Protein AF-A0A136KQ39-F1 (afdb_monomer)

Radius of gyration: 20.18 Å; Cα contacts (8 Å, |Δi|>4): 54; chains: 1; bounding box: 62×28×58 Å

Sequence (128 aa):
MGFCAGHYRSSLCVAWHYAAKIHIFYAAFLSAYAFFLFATKMHERYTLLILPFLLLASIQQRVLTKWYIVISVLSFINLYFSWPVPKVQAVDTVLHMPVTLIMFSYINIYLFFTCSKEAHDILLQFKN

Solvent-accessible surface area (backbone atoms only — not comparable to full-atom values): 7382 Å² total; per-residue (Å²): 141,79,89,87,82,85,76,64,70,62,58,55,52,51,50,50,55,50,55,54,52,54,53,50,37,43,50,50,21,53,52,48,46,50,47,62,74,68,43,92,82,66,60,60,71,59,48,65,68,32,50,59,31,38,48,61,37,18,77,77,34,73,74,45,42,58,54,42,54,55,51,51,52,52,39,49,53,40,41,57,73,71,46,92,60,94,67,61,63,75,58,51,60,54,57,70,34,71,67,48,50,52,51,51,50,51,51,52,54,51,50,50,54,54,52,52,50,51,53,52,57,55,55,52,67,75,74,109

pLDDT: mean 76.71, std 13.79, range [39.75, 92.12]

Structure (mmCIF, N/CA/C/O backbone):
data_AF-A0A136KQ39-F1
#
_entry.id   AF-A0A136KQ39-F1
#
loop_
_atom_site.group_PDB
_atom_site.id
_atom_site.type_symbol
_atom_site.label_atom_id
_atom_site.label_alt_id
_atom_site.label_comp_id
_atom_site.label_asym_id
_atom_site.label_entity_id
_atom_site.label_seq_id
_atom_site.pdbx_PDB_ins_code
_atom_site.Cartn_x
_atom_site.Cartn_y
_atom_site.Cartn_z
_atom_site.occupancy
_atom_site.B_iso_or_equiv
_atom_site.auth_seq_id
_atom_site.auth_comp_id
_atom_site.auth_asym_id
_atom_site.auth_atom_id
_atom_site.pdbx_PDB_model_num
ATOM 1 N N . MET A 1 1 ? -44.304 11.413 38.252 1.00 40.56 1 MET A N 1
ATOM 2 C CA . MET A 1 1 ? -43.539 11.731 37.025 1.00 40.56 1 MET A CA 1
ATOM 3 C C . MET A 1 1 ? -42.081 11.448 37.358 1.00 40.56 1 MET A C 1
ATOM 5 O O . MET A 1 1 ? -41.489 12.215 38.088 1.00 40.56 1 MET A O 1
ATOM 9 N N . GLY A 1 2 ? -41.505 10.277 37.125 1.00 39.75 2 GLY A N 1
ATOM 10 C CA . GLY A 1 2 ? -41.492 9.472 35.909 1.00 39.75 2 GLY A CA 1
ATOM 11 C C . GLY A 1 2 ? -40.014 9.177 35.636 1.00 39.75 2 GLY A C 1
ATOM 12 O O . GLY A 1 2 ? -39.400 9.823 34.798 1.00 39.75 2 GLY A O 1
ATOM 13 N N . PHE A 1 3 ? -39.429 8.297 36.456 1.00 39.75 3 PHE A N 1
ATOM 14 C CA . PHE A 1 3 ? -38.043 7.830 36.367 1.00 39.75 3 PHE A CA 1
ATOM 15 C C . PHE A 1 3 ? -37.842 7.071 35.041 1.00 39.75 3 PHE A C 1
ATOM 17 O O . PHE A 1 3 ? -38.221 5.910 34.930 1.00 39.75 3 PHE A O 1
ATOM 24 N N . CYS A 1 4 ? -37.225 7.707 34.044 1.00 42.78 4 CYS A N 1
ATOM 25 C CA . CYS A 1 4 ? -36.692 7.041 32.848 1.00 42.78 4 CYS A CA 1
ATOM 26 C C . CYS A 1 4 ? -35.176 6.846 33.003 1.00 42.78 4 CYS A C 1
ATOM 28 O O . CYS A 1 4 ? -34.378 7.464 32.307 1.00 42.78 4 CYS A O 1
ATOM 30 N N . ALA A 1 5 ? -34.766 5.999 33.946 1.00 49.31 5 ALA A N 1
ATOM 31 C CA . ALA A 1 5 ? -33.364 5.653 34.188 1.00 49.31 5 ALA A CA 1
ATOM 32 C C . ALA A 1 5 ? -33.209 4.125 34.161 1.00 49.31 5 ALA A C 1
ATOM 34 O O . ALA A 1 5 ? -33.116 3.488 35.203 1.00 49.31 5 ALA A O 1
ATOM 35 N N . GLY A 1 6 ? -33.254 3.517 32.969 1.00 45.62 6 GLY A N 1
ATOM 36 C CA . GLY A 1 6 ? -33.222 2.049 32.865 1.00 45.62 6 GLY A CA 1
ATOM 37 C C . GLY A 1 6 ? -32.615 1.431 31.604 1.00 45.62 6 GLY A C 1
ATOM 38 O O . GLY A 1 6 ? -32.227 0.272 31.656 1.00 45.62 6 GLY A O 1
ATOM 39 N N . HIS A 1 7 ? -32.461 2.158 30.490 1.00 46.94 7 HIS A N 1
ATOM 40 C CA . HIS A 1 7 ? -32.179 1.513 29.191 1.00 46.94 7 HIS A CA 1
ATOM 41 C C . HIS A 1 7 ? -30.905 1.959 28.447 1.00 46.94 7 HIS A C 1
ATOM 43 O O . HIS A 1 7 ? -30.658 1.485 27.345 1.00 46.94 7 HIS A O 1
ATOM 49 N N . TYR A 1 8 ? -30.054 2.812 29.030 1.00 48.00 8 TYR A N 1
ATOM 50 C CA . TYR A 1 8 ? -28.850 3.326 28.344 1.00 48.00 8 TYR A CA 1
ATOM 51 C C . TYR A 1 8 ? -27.557 2.530 28.596 1.00 48.00 8 TYR A C 1
ATOM 53 O O . TYR A 1 8 ? -26.570 2.707 27.881 1.00 48.00 8 TYR A O 1
ATOM 61 N N . ARG A 1 9 ? -27.540 1.625 29.586 1.00 47.00 9 ARG A N 1
ATOM 62 C CA . ARG A 1 9 ? -26.331 0.855 29.938 1.00 47.00 9 ARG A CA 1
ATOM 63 C C . ARG A 1 9 ? -25.950 -0.200 28.893 1.00 47.00 9 ARG A C 1
ATOM 65 O O . ARG A 1 9 ? -24.766 -0.497 28.760 1.00 47.00 9 ARG A O 1
ATOM 72 N N . SER A 1 10 ? -26.908 -0.738 28.133 1.00 53.69 10 SER A N 1
ATOM 73 C CA . SER A 1 10 ? -26.605 -1.718 27.080 1.00 53.69 10 SER A CA 1
ATOM 74 C C . SER A 1 10 ? -25.987 -1.059 25.846 1.00 53.69 10 SER A C 1
ATOM 76 O O . SER A 1 10 ? -24.993 -1.560 25.327 1.00 53.69 10 SER A O 1
ATOM 78 N N . SER A 1 11 ? -26.493 0.103 25.427 1.00 52.91 11 SER A N 1
ATOM 79 C CA . SER A 1 11 ? -26.006 0.813 24.237 1.00 52.91 11 SER A CA 1
ATOM 80 C C . SER A 1 11 ? -24.571 1.315 24.392 1.00 52.91 11 SER A C 1
ATOM 82 O O . SER A 1 11 ? -23.781 1.199 23.460 1.00 52.91 11 SER A O 1
ATOM 84 N N . LEU A 1 12 ? -24.200 1.804 25.581 1.00 54.38 12 LEU A N 1
ATOM 85 C CA . LEU A 1 12 ? -22.824 2.217 25.883 1.00 54.38 12 LEU A CA 1
ATOM 86 C C . LEU A 1 12 ? -21.846 1.035 25.892 1.00 54.38 12 LEU A C 1
ATOM 88 O O . LEU A 1 12 ? -20.741 1.162 25.377 1.00 54.38 12 LEU A O 1
ATOM 92 N N . CYS A 1 13 ? -22.258 -0.125 26.415 1.00 54.97 13 CYS A N 1
ATOM 93 C CA . CYS A 1 13 ? -21.423 -1.328 26.434 1.00 54.97 13 CYS A CA 1
ATOM 94 C C . CYS A 1 13 ? -21.208 -1.890 25.017 1.00 54.97 13 CYS A C 1
ATOM 96 O O . CYS A 1 13 ? -20.093 -2.263 24.654 1.00 54.97 13 CYS A O 1
ATOM 98 N N . VAL A 1 14 ? -22.254 -1.875 24.181 1.00 58.28 14 VAL A N 1
ATOM 99 C CA . VAL A 1 14 ? -22.170 -2.272 22.766 1.00 58.28 14 VAL A CA 1
ATOM 100 C C . VAL A 1 14 ? -21.317 -1.288 21.964 1.00 58.28 14 VAL A C 1
ATOM 102 O O . VAL A 1 14 ? -20.481 -1.728 21.177 1.00 58.28 14 VAL A O 1
ATOM 105 N N . ALA A 1 15 ? -21.461 0.021 22.190 1.00 55.84 15 ALA A N 1
ATOM 106 C CA . ALA A 1 15 ? -20.629 1.041 21.552 1.00 55.84 15 ALA A CA 1
ATOM 107 C C . ALA A 1 15 ? -19.146 0.890 21.931 1.00 55.84 15 ALA A C 1
ATOM 109 O O . ALA A 1 15 ? -18.285 0.954 21.056 1.00 55.84 15 ALA A O 1
ATOM 110 N N . TRP A 1 16 ? -18.847 0.590 23.200 1.00 50.81 16 TRP A N 1
ATOM 111 C CA . TRP A 1 16 ? -17.487 0.283 23.659 1.00 50.81 16 TRP A CA 1
ATOM 112 C C . TRP A 1 16 ? -16.912 -0.966 22.986 1.00 50.81 16 TRP A C 1
ATOM 114 O O . TRP A 1 16 ? -15.768 -0.966 22.532 1.00 50.81 16 TRP A O 1
ATOM 124 N N . HIS A 1 17 ? -17.718 -2.022 22.864 1.00 54.72 17 HIS A N 1
ATOM 125 C CA . HIS A 1 17 ? -17.311 -3.250 22.182 1.00 54.72 17 HIS A CA 1
ATOM 126 C C . HIS A 1 17 ? -17.077 -3.032 20.678 1.00 54.72 17 HIS A C 1
ATOM 128 O O . HIS A 1 17 ? -16.184 -3.648 20.094 1.00 54.72 17 HIS A O 1
ATOM 134 N N . TYR A 1 18 ? -17.853 -2.147 20.047 1.00 54.78 18 TYR A N 1
ATOM 135 C CA . TYR A 1 18 ? -17.673 -1.765 18.646 1.00 54.78 18 TYR A CA 1
ATOM 136 C C . TYR A 1 18 ? -16.423 -0.904 18.435 1.00 54.78 18 TYR A C 1
ATOM 138 O O . TYR A 1 18 ? -15.646 -1.201 17.528 1.00 54.78 18 TYR A O 1
ATOM 146 N N . ALA A 1 19 ? -16.181 0.091 19.294 1.00 56.91 19 ALA A N 1
ATOM 147 C CA . ALA A 1 19 ? -14.973 0.917 19.256 1.00 56.91 19 ALA A CA 1
ATOM 148 C C . ALA A 1 19 ? -13.707 0.060 19.423 1.00 56.91 19 ALA A C 1
ATOM 150 O O . ALA A 1 19 ? -12.802 0.118 18.592 1.00 56.91 19 ALA A O 1
ATOM 151 N N . ALA A 1 20 ? -13.685 -0.837 20.414 1.00 60.28 20 ALA A N 1
ATOM 152 C CA . ALA A 1 20 ? -12.560 -1.745 20.642 1.00 60.28 20 ALA A CA 1
ATOM 153 C C . ALA A 1 20 ? -12.246 -2.633 19.420 1.00 60.28 20 ALA A C 1
ATOM 155 O O . ALA A 1 20 ? -11.079 -2.827 19.085 1.00 60.28 20 ALA A O 1
ATOM 156 N N . LYS A 1 21 ? -13.267 -3.134 18.709 1.00 60.50 21 LYS A N 1
ATOM 157 C CA . LYS A 1 21 ? -13.076 -3.972 17.510 1.00 60.50 21 LYS A CA 1
ATOM 158 C C . LYS A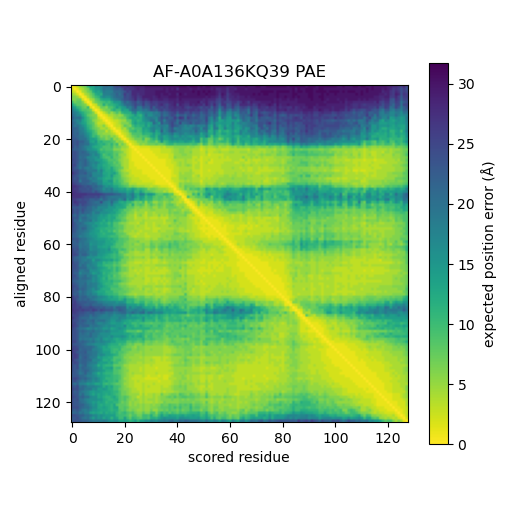 1 21 ? -12.455 -3.219 16.333 1.00 60.50 21 LYS A C 1
ATOM 160 O O . LYS A 1 21 ? -11.637 -3.797 15.623 1.00 60.50 21 LYS A O 1
ATOM 165 N N . ILE A 1 22 ? -12.808 -1.948 16.142 1.00 62.78 22 ILE A N 1
ATOM 166 C CA . ILE A 1 22 ? -12.249 -1.089 15.081 1.00 62.78 22 ILE A CA 1
ATOM 167 C C . ILE A 1 22 ? -10.732 -0.932 15.272 1.00 62.78 22 ILE A C 1
ATOM 169 O O . ILE A 1 22 ? -9.954 -1.073 14.326 1.00 62.78 22 ILE A O 1
ATOM 173 N N . HIS A 1 23 ? -10.294 -0.730 16.517 1.00 72.25 23 HIS A N 1
ATOM 174 C CA . HIS A 1 23 ? -8.878 -0.561 16.843 1.00 72.25 23 HIS A CA 1
ATOM 175 C C . HIS A 1 23 ? -8.048 -1.829 16.626 1.00 72.25 23 HIS A C 1
ATOM 177 O O . HIS A 1 23 ? -6.873 -1.726 16.281 1.00 72.25 23 HIS A O 1
ATOM 183 N N . ILE A 1 24 ? -8.643 -3.017 16.772 1.00 79.88 24 ILE A N 1
ATOM 184 C CA . ILE A 1 24 ? -7.928 -4.287 16.583 1.00 79.88 24 ILE A CA 1
ATOM 185 C C . ILE A 1 24 ? -7.519 -4.472 15.120 1.00 79.88 24 ILE A C 1
ATOM 187 O O . ILE A 1 24 ? -6.367 -4.809 14.860 1.00 79.88 24 ILE A O 1
ATOM 191 N N . PHE A 1 25 ? -8.414 -4.218 14.158 1.00 81.94 25 PHE A N 1
ATOM 192 C CA . PHE A 1 25 ? -8.073 -4.350 12.733 1.00 81.94 25 PHE A CA 1
ATOM 193 C C . PHE A 1 25 ? -7.005 -3.347 12.312 1.00 81.94 25 PHE A C 1
ATOM 195 O O . PHE A 1 25 ? -6.095 -3.683 11.557 1.00 81.94 25 PHE A O 1
ATOM 202 N N . TYR A 1 26 ? -7.082 -2.136 12.855 1.00 79.75 26 TYR A N 1
ATOM 203 C CA . TYR A 1 26 ? -6.094 -1.106 12.591 1.00 79.75 26 TYR A CA 1
ATOM 204 C C . TYR A 1 26 ? -4.722 -1.439 13.196 1.00 79.75 26 TYR A C 1
ATOM 206 O O . TYR A 1 26 ? -3.696 -1.320 12.529 1.00 79.75 26 TYR A O 1
ATOM 214 N N . ALA A 1 27 ? -4.689 -1.917 14.442 1.00 82.81 27 ALA A N 1
ATOM 215 C CA . ALA A 1 27 ? -3.462 -2.370 15.092 1.00 82.81 27 ALA A CA 1
ATOM 216 C C . ALA A 1 27 ? -2.861 -3.600 14.386 1.00 82.81 27 ALA A C 1
ATOM 218 O O . ALA A 1 27 ? -1.642 -3.695 14.231 1.00 82.81 27 ALA A O 1
ATOM 219 N N . ALA A 1 28 ? -3.705 -4.517 13.902 1.00 85.38 28 ALA A N 1
ATOM 220 C CA . ALA A 1 28 ? -3.284 -5.658 13.093 1.00 85.38 28 ALA A CA 1
ATOM 221 C C . ALA A 1 28 ? -2.668 -5.202 11.761 1.00 85.38 28 ALA A C 1
ATOM 223 O O . ALA A 1 28 ? -1.611 -5.693 11.375 1.00 85.38 28 ALA A O 1
ATOM 224 N N . PHE A 1 29 ? -3.267 -4.208 11.100 1.00 88.25 29 PHE A N 1
ATOM 225 C CA . PHE A 1 29 ? -2.682 -3.584 9.914 1.00 88.25 29 PHE A CA 1
ATOM 226 C C . PHE A 1 29 ? -1.315 -2.957 10.223 1.00 88.25 29 PHE A C 1
ATOM 228 O O . PHE A 1 29 ? -0.344 -3.254 9.531 1.00 88.25 29 PHE A O 1
ATOM 235 N N . LEU A 1 30 ? -1.214 -2.130 11.270 1.00 86.19 30 LEU A N 1
ATOM 236 C CA . LEU A 1 30 ? 0.019 -1.402 11.578 1.00 86.19 30 LEU A CA 1
ATOM 237 C C . LEU A 1 30 ? 1.161 -2.349 11.970 1.00 86.19 30 LEU A C 1
ATOM 239 O O . LEU A 1 30 ? 2.300 -2.154 11.555 1.00 86.19 30 LEU A O 1
ATOM 243 N N . SER A 1 31 ? 0.846 -3.401 12.728 1.00 86.44 31 SER A N 1
ATOM 244 C CA . SER A 1 31 ? 1.809 -4.445 13.093 1.00 86.44 31 SER A CA 1
ATOM 245 C C . SER A 1 31 ? 2.233 -5.284 11.888 1.00 86.44 31 SER A C 1
ATOM 247 O O . SER A 1 31 ? 3.430 -5.502 11.709 1.00 86.44 31 SER A O 1
ATOM 249 N N . ALA A 1 32 ? 1.302 -5.687 11.017 1.00 86.44 32 ALA A N 1
ATOM 250 C CA . ALA A 1 32 ? 1.633 -6.375 9.769 1.00 86.44 32 ALA A CA 1
ATOM 251 C C . ALA A 1 32 ? 2.487 -5.496 8.839 1.00 86.44 32 ALA A C 1
ATOM 253 O O . ALA A 1 32 ? 3.426 -5.992 8.216 1.00 86.44 32 ALA A O 1
ATOM 254 N N . TYR A 1 33 ? 2.204 -4.191 8.771 1.00 87.00 33 TYR A N 1
ATOM 255 C CA . TYR A 1 33 ? 2.941 -3.258 7.921 1.00 87.00 33 TYR A CA 1
ATOM 256 C C . TYR A 1 33 ? 4.339 -2.948 8.471 1.00 87.00 33 TYR A C 1
ATOM 258 O O . TYR A 1 33 ? 5.309 -2.949 7.713 1.00 87.00 33 TYR A O 1
ATOM 266 N N . ALA A 1 34 ? 4.475 -2.793 9.791 1.00 86.38 34 ALA A N 1
ATOM 267 C CA . ALA A 1 34 ? 5.778 -2.704 10.450 1.00 86.38 34 ALA A CA 1
ATOM 268 C C . ALA A 1 34 ? 6.597 -3.983 10.228 1.00 86.38 34 ALA A C 1
ATOM 270 O O . ALA A 1 34 ? 7.768 -3.921 9.859 1.00 86.38 34 ALA A O 1
ATOM 271 N N . PHE A 1 35 ? 5.973 -5.153 10.392 1.00 85.88 35 PHE A N 1
ATOM 272 C CA . PHE A 1 35 ? 6.638 -6.430 10.158 1.00 85.88 35 PHE A CA 1
ATOM 273 C C . PHE A 1 35 ? 7.131 -6.552 8.712 1.00 85.88 35 PHE A C 1
ATOM 275 O O . PHE A 1 35 ? 8.270 -6.949 8.495 1.00 85.88 35 PHE A O 1
ATOM 282 N N . PHE A 1 36 ? 6.329 -6.139 7.728 1.00 84.44 36 PHE A N 1
ATOM 283 C CA . PHE A 1 36 ? 6.737 -6.104 6.322 1.00 84.44 36 PHE A CA 1
ATOM 284 C C . PHE A 1 36 ? 7.942 -5.187 6.057 1.00 84.44 36 PHE A C 1
ATOM 286 O O . PHE A 1 36 ? 8.817 -5.564 5.284 1.00 84.44 36 PHE A O 1
ATOM 293 N N . LEU A 1 37 ? 8.014 -4.017 6.701 1.00 82.31 37 LEU A N 1
ATOM 294 C CA . LEU A 1 37 ? 9.115 -3.063 6.517 1.00 82.31 37 LEU A CA 1
ATOM 295 C C . LEU A 1 37 ? 10.442 -3.526 7.127 1.00 82.31 37 LEU A C 1
ATOM 297 O O . LEU A 1 37 ? 11.499 -3.278 6.551 1.00 82.31 37 LEU A O 1
ATOM 301 N N . PHE A 1 38 ? 10.400 -4.168 8.296 1.00 82.06 38 PHE A N 1
ATOM 302 C CA . PHE A 1 38 ? 11.610 -4.500 9.058 1.00 82.06 38 PHE A CA 1
ATOM 303 C C . PHE A 1 38 ? 12.066 -5.956 8.911 1.00 82.06 38 PHE A C 1
ATOM 305 O O . PHE A 1 38 ? 13.190 -6.288 9.294 1.00 82.06 38 PHE A O 1
ATOM 312 N N . ALA A 1 39 ? 11.238 -6.843 8.357 1.00 79.06 39 ALA A N 1
ATOM 313 C CA . ALA A 1 39 ? 11.618 -8.235 8.167 1.00 79.06 39 ALA A CA 1
ATOM 314 C C . ALA A 1 39 ? 12.537 -8.404 6.940 1.00 79.06 39 ALA A C 1
ATOM 316 O O . ALA A 1 39 ? 12.129 -8.313 5.785 1.00 79.06 39 ALA A O 1
ATOM 317 N N . THR A 1 40 ? 13.801 -8.726 7.215 1.00 58.81 40 THR A N 1
ATOM 318 C CA . THR A 1 40 ? 14.934 -8.762 6.268 1.00 58.81 40 THR A CA 1
ATOM 319 C C . THR A 1 40 ? 14.884 -9.868 5.202 1.00 58.81 40 THR A C 1
ATOM 321 O O . THR A 1 40 ? 15.732 -9.897 4.314 1.00 58.81 40 THR A O 1
ATOM 324 N N . LYS A 1 41 ? 13.903 -10.780 5.258 1.00 62.19 41 LYS A N 1
ATOM 325 C CA . LYS A 1 41 ? 13.706 -11.887 4.298 1.00 62.19 41 LYS A CA 1
ATOM 326 C C . LYS A 1 41 ? 12.274 -11.980 3.761 1.00 62.19 41 LYS A C 1
ATOM 328 O O . LYS A 1 41 ? 11.784 -13.067 3.457 1.00 62.19 41 LYS A O 1
ATOM 333 N N . MET A 1 42 ? 11.578 -10.854 3.654 1.00 65.31 42 MET A N 1
ATOM 334 C CA . MET A 1 42 ? 10.217 -10.861 3.127 1.00 65.31 42 MET A CA 1
ATOM 335 C C . MET A 1 42 ? 10.205 -10.743 1.607 1.00 65.31 42 MET A C 1
ATOM 337 O O . MET A 1 42 ? 10.676 -9.771 1.027 1.00 65.31 42 MET A O 1
ATOM 341 N N . HIS A 1 43 ? 9.607 -11.745 0.967 1.00 61.16 43 HIS A N 1
ATOM 342 C CA . HIS A 1 43 ? 9.183 -11.663 -0.420 1.00 61.16 4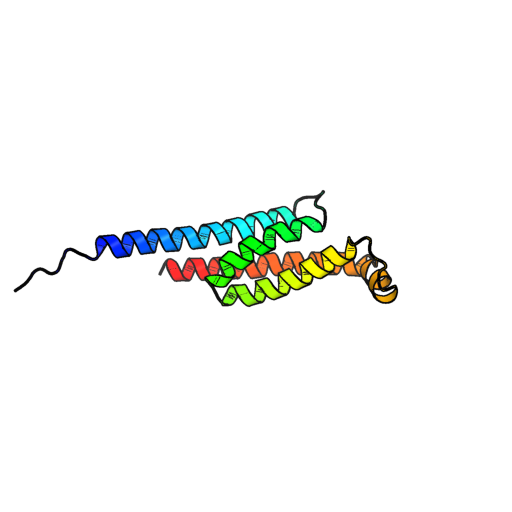3 HIS A CA 1
ATOM 343 C C . HIS A 1 43 ? 8.116 -10.572 -0.592 1.00 61.16 43 HIS A C 1
ATOM 345 O O . HIS A 1 43 ? 7.174 -10.440 0.181 1.00 61.16 43 HIS A O 1
ATOM 351 N N . GLU A 1 44 ? 8.191 -9.845 -1.690 1.00 64.31 44 GLU A N 1
ATOM 352 C CA . GLU A 1 44 ? 7.165 -8.930 -2.211 1.00 64.31 44 GLU A CA 1
ATOM 353 C C . GLU A 1 44 ? 5.691 -9.398 -2.095 1.00 64.31 44 GLU A C 1
ATOM 355 O O . GLU A 1 44 ? 4.786 -8.568 -1.970 1.00 64.31 44 GLU A O 1
ATOM 360 N N . ARG A 1 45 ? 5.435 -10.715 -2.013 1.00 68.00 45 ARG A N 1
ATOM 361 C CA . ARG A 1 45 ? 4.111 -11.320 -1.767 1.00 68.00 45 ARG A CA 1
ATOM 362 C C . ARG A 1 45 ? 3.494 -10.998 -0.404 1.00 68.00 45 ARG A C 1
ATOM 364 O O . ARG A 1 45 ? 2.281 -11.105 -0.268 1.00 68.00 45 ARG A O 1
ATOM 371 N N . TYR A 1 46 ? 4.266 -10.595 0.603 1.00 69.50 46 TYR A N 1
ATOM 372 C CA . TYR A 1 46 ? 3.715 -10.311 1.935 1.00 69.50 46 TYR A CA 1
ATOM 373 C C . TYR A 1 46 ? 2.889 -9.015 1.993 1.00 69.50 46 TYR A C 1
ATOM 375 O O . TYR A 1 46 ? 2.120 -8.830 2.937 1.00 69.50 46 TYR A O 1
ATOM 383 N N . THR A 1 47 ? 2.951 -8.168 0.955 1.00 74.81 47 THR A N 1
ATOM 384 C CA . THR A 1 47 ? 2.041 -7.015 0.829 1.00 74.81 47 THR A CA 1
ATOM 385 C C . THR A 1 47 ? 0.567 -7.428 0.778 1.00 74.81 47 THR A C 1
ATOM 387 O O . THR A 1 47 ? -0.276 -6.721 1.326 1.00 74.81 47 THR A O 1
ATOM 390 N N . LEU A 1 48 ? 0.250 -8.617 0.249 1.00 76.25 48 LEU A N 1
ATOM 391 C CA . LEU A 1 48 ? -1.114 -9.165 0.218 1.00 76.25 48 LEU A CA 1
ATOM 392 C C . LEU A 1 48 ? -1.728 -9.363 1.607 1.00 76.25 48 LEU A C 1
ATOM 394 O O . LEU A 1 48 ? -2.948 -9.335 1.726 1.00 76.25 48 LEU A O 1
ATOM 398 N N . LEU A 1 49 ? -0.913 -9.550 2.650 1.00 80.12 49 LEU A N 1
ATOM 399 C CA . LEU A 1 49 ? -1.409 -9.743 4.013 1.00 80.12 49 LEU A CA 1
ATOM 400 C C . LEU A 1 49 ? -1.887 -8.426 4.639 1.00 80.12 49 LEU A C 1
ATOM 402 O O . LEU A 1 49 ? -2.797 -8.421 5.460 1.00 80.12 49 LEU A O 1
ATOM 406 N N . ILE A 1 50 ? -1.298 -7.306 4.226 1.00 84.81 50 ILE A N 1
ATOM 407 C CA . ILE A 1 50 ? -1.580 -5.971 4.762 1.00 84.81 50 ILE A CA 1
ATOM 408 C C . ILE A 1 50 ? -2.889 -5.413 4.180 1.00 84.81 50 ILE A C 1
ATOM 410 O O . ILE A 1 50 ? -3.666 -4.771 4.891 1.00 84.81 50 ILE A O 1
ATOM 414 N N . LEU A 1 51 ? -3.166 -5.699 2.900 1.00 84.25 51 LEU A N 1
ATOM 415 C CA . LEU A 1 51 ? -4.354 -5.221 2.186 1.00 84.25 51 LEU A CA 1
ATOM 416 C C . LEU A 1 51 ? -5.702 -5.570 2.845 1.00 84.25 51 LEU A C 1
ATOM 418 O O . LEU A 1 51 ? -6.522 -4.660 2.953 1.00 84.25 51 LEU A O 1
ATOM 422 N N . PRO A 1 52 ? -5.996 -6.816 3.274 1.00 85.25 52 PRO A N 1
ATOM 423 C CA . PRO A 1 52 ? -7.296 -7.145 3.854 1.00 85.25 52 PRO A CA 1
ATOM 424 C C . PRO A 1 52 ? -7.528 -6.426 5.184 1.00 85.25 52 PRO A C 1
ATOM 426 O O . PRO A 1 52 ? -8.625 -5.921 5.410 1.00 85.25 52 PRO A O 1
ATOM 429 N N . PHE A 1 53 ? -6.509 -6.302 6.041 1.00 86.00 53 PHE A N 1
ATOM 430 C CA . PHE A 1 53 ? -6.646 -5.564 7.302 1.00 86.00 53 PHE A CA 1
ATOM 431 C C . PHE A 1 53 ? -6.894 -4.075 7.062 1.00 86.00 53 PHE A C 1
ATOM 433 O O . PHE A 1 53 ? -7.758 -3.482 7.711 1.00 86.00 53 PHE A O 1
ATOM 440 N N . LEU A 1 54 ? -6.203 -3.493 6.079 1.00 84.50 54 LEU A N 1
ATOM 441 C CA . LEU A 1 54 ? -6.435 -2.110 5.680 1.00 84.50 54 LEU A CA 1
ATOM 442 C C . LEU A 1 54 ? -7.820 -1.917 5.053 1.00 84.50 54 LEU A C 1
ATOM 444 O O . LEU A 1 54 ? -8.480 -0.923 5.337 1.00 84.50 54 LEU A O 1
ATOM 448 N N . LEU A 1 55 ? -8.289 -2.871 4.244 1.00 87.12 55 LEU A N 1
ATOM 449 C CA . LEU A 1 55 ? -9.627 -2.837 3.656 1.00 87.12 55 LEU A CA 1
ATOM 450 C C . LEU A 1 55 ? -10.697 -2.840 4.753 1.00 87.12 55 LEU A C 1
ATOM 452 O O . LEU A 1 55 ? -11.566 -1.968 4.749 1.00 87.12 55 LEU A O 1
ATOM 456 N N . LEU A 1 56 ? -10.604 -3.764 5.717 1.00 85.94 56 LEU A N 1
ATOM 457 C CA . LEU A 1 56 ? -11.532 -3.834 6.849 1.00 85.94 56 LEU A CA 1
ATOM 458 C C . LEU A 1 56 ? -11.542 -2.525 7.651 1.00 85.94 56 LEU A C 1
ATOM 460 O O . LEU A 1 56 ? -12.616 -2.017 7.974 1.00 85.94 56 LEU A O 1
ATOM 464 N N . ALA A 1 57 ? -10.367 -1.947 7.909 1.00 82.88 57 ALA A N 1
ATOM 465 C CA . ALA A 1 57 ? -10.260 -0.653 8.576 1.00 82.88 57 ALA A CA 1
ATOM 466 C C . ALA A 1 57 ? -10.848 0.496 7.729 1.00 82.88 57 ALA A C 1
ATOM 468 O O . ALA A 1 57 ? -11.501 1.398 8.258 1.00 82.88 57 ALA A O 1
ATOM 469 N N . SER A 1 58 ? -10.679 0.452 6.405 1.00 85.94 58 SER A N 1
ATOM 470 C CA . SER A 1 58 ? -11.151 1.497 5.488 1.00 85.94 58 SER A CA 1
ATOM 471 C C . SER A 1 58 ? -12.670 1.541 5.317 1.00 85.94 58 SER A C 1
ATOM 473 O O . SER A 1 58 ? -13.226 2.612 5.078 1.00 85.94 58 SER A O 1
ATOM 475 N N . ILE A 1 59 ? -13.358 0.407 5.485 1.00 84.94 59 ILE A N 1
ATOM 476 C CA . ILE A 1 59 ? -14.829 0.355 5.479 1.00 84.94 59 ILE A CA 1
ATOM 477 C C . ILE A 1 59 ? -15.398 1.165 6.650 1.00 84.94 59 ILE A C 1
ATOM 479 O O . ILE A 1 59 ? -16.449 1.791 6.529 1.00 84.94 59 ILE A O 1
ATOM 483 N N . GLN A 1 60 ? -14.691 1.175 7.779 1.00 78.94 60 GLN A N 1
ATOM 484 C CA . GLN A 1 60 ? -15.108 1.890 8.983 1.00 78.94 60 GLN A CA 1
ATOM 485 C C . GLN A 1 60 ? -14.720 3.370 8.925 1.00 78.94 60 GLN A C 1
ATOM 487 O O . GLN A 1 60 ? -15.474 4.214 9.410 1.00 78.94 60 GLN A O 1
ATOM 492 N N . GLN A 1 61 ? -13.582 3.702 8.304 1.00 80.50 61 GLN A N 1
ATOM 493 C CA . GLN A 1 61 ? -13.116 5.081 8.171 1.00 80.50 61 GLN A CA 1
ATOM 494 C C . GLN A 1 61 ? -12.739 5.456 6.740 1.00 80.50 61 GLN A C 1
ATOM 496 O O . GLN A 1 61 ? -11.730 5.009 6.197 1.00 80.50 61 GLN A O 1
ATOM 501 N N . ARG A 1 62 ? -13.494 6.406 6.172 1.00 82.00 62 ARG A N 1
ATOM 502 C CA . ARG A 1 62 ? -13.277 6.922 4.808 1.00 82.00 62 ARG A CA 1
ATOM 503 C C . ARG A 1 62 ? -11.911 7.576 4.594 1.00 82.00 62 ARG A C 1
ATOM 505 O O . ARG A 1 62 ? -11.449 7.660 3.459 1.00 82.00 62 ARG A O 1
ATOM 512 N N . VAL A 1 63 ? -11.270 8.058 5.660 1.00 82.38 63 VAL A N 1
ATOM 513 C CA . VAL A 1 63 ? -9.927 8.654 5.580 1.00 82.38 63 VAL A CA 1
ATOM 514 C C . VAL A 1 63 ? -8.909 7.597 5.129 1.00 82.38 63 VAL A C 1
ATOM 516 O O . VAL A 1 63 ? -8.112 7.848 4.226 1.00 82.38 63 VAL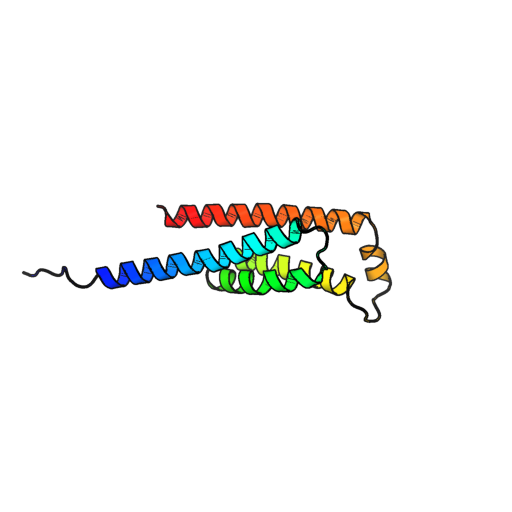 A O 1
ATOM 519 N N . LEU A 1 64 ? -9.040 6.369 5.641 1.00 83.00 64 LEU A N 1
ATOM 520 C CA . LEU A 1 64 ? -8.154 5.242 5.341 1.00 83.00 64 LEU A CA 1
ATOM 521 C C . LEU A 1 64 ? -8.329 4.672 3.932 1.00 83.00 64 LEU A C 1
ATOM 523 O O . LEU A 1 64 ? -7.437 3.994 3.425 1.00 83.00 64 LEU A O 1
ATOM 527 N N . THR A 1 65 ? -9.438 4.974 3.257 1.00 85.69 65 THR A N 1
ATOM 528 C CA . THR A 1 65 ? -9.680 4.527 1.878 1.00 85.69 65 THR A CA 1
ATOM 529 C C . THR A 1 65 ? -8.650 5.096 0.904 1.00 85.69 65 THR A C 1
ATOM 531 O O . THR A 1 65 ? -8.233 4.406 -0.025 1.00 85.69 65 THR A O 1
ATOM 534 N N . LYS A 1 66 ? -8.187 6.333 1.129 1.00 89.19 66 LYS A N 1
ATOM 535 C CA . LYS A 1 66 ? -7.139 6.947 0.298 1.00 89.19 66 LYS A CA 1
ATOM 536 C C . LYS A 1 66 ? -5.840 6.145 0.394 1.00 89.19 66 LYS A C 1
ATOM 538 O O . LYS A 1 66 ? -5.243 5.813 -0.627 1.00 89.19 66 LYS A O 1
ATOM 543 N N . TRP A 1 67 ? -5.458 5.767 1.613 1.00 86.31 67 TRP A N 1
ATOM 544 C CA . TRP A 1 67 ? -4.274 4.947 1.870 1.00 86.31 67 TRP A CA 1
ATOM 545 C C . TRP A 1 67 ? -4.416 3.533 1.327 1.00 86.31 67 TRP A C 1
ATOM 547 O O . TRP A 1 67 ? -3.456 3.012 0.768 1.00 86.31 67 TRP A O 1
ATOM 557 N N . TYR A 1 68 ? -5.611 2.943 1.407 1.00 89.50 68 TYR A N 1
ATOM 558 C CA . TYR A 1 68 ? -5.894 1.647 0.792 1.00 89.50 68 TYR A CA 1
ATOM 559 C C . TYR A 1 68 ? -5.601 1.647 -0.709 1.00 89.50 68 TYR A C 1
ATOM 561 O O . TYR A 1 68 ? -4.899 0.761 -1.189 1.00 89.50 68 TYR A O 1
ATOM 569 N N . ILE A 1 69 ? -6.063 2.665 -1.440 1.00 89.94 69 ILE A N 1
ATOM 570 C CA . ILE A 1 69 ? -5.818 2.770 -2.884 1.00 89.94 69 ILE A CA 1
ATOM 571 C C . ILE A 1 69 ? -4.315 2.893 -3.166 1.00 89.94 69 ILE A C 1
ATOM 573 O O . ILE A 1 69 ? -3.785 2.152 -3.993 1.00 89.94 69 ILE A O 1
ATO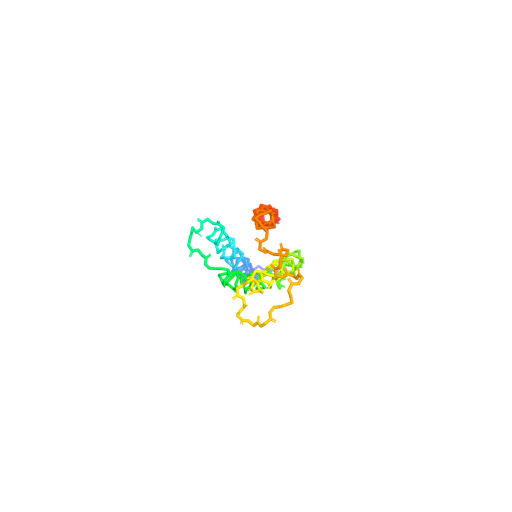M 577 N N . VAL A 1 70 ? -3.611 3.776 -2.451 1.00 90.00 70 VAL A N 1
ATOM 578 C CA . VAL A 1 70 ? -2.166 3.994 -2.644 1.00 90.00 70 VAL A CA 1
ATOM 579 C C . VAL A 1 70 ? -1.362 2.723 -2.353 1.00 90.00 70 VAL A C 1
ATOM 581 O O . VAL A 1 70 ? -0.541 2.306 -3.172 1.00 90.00 70 VAL A O 1
ATOM 584 N N . ILE A 1 71 ? -1.628 2.069 -1.219 1.00 88.44 71 ILE A N 1
ATOM 585 C CA . ILE A 1 71 ? -0.940 0.836 -0.814 1.00 88.44 71 ILE A CA 1
ATOM 586 C C . ILE A 1 71 ? -1.296 -0.320 -1.757 1.00 88.44 71 ILE A C 1
ATOM 588 O O . ILE A 1 71 ? -0.428 -1.129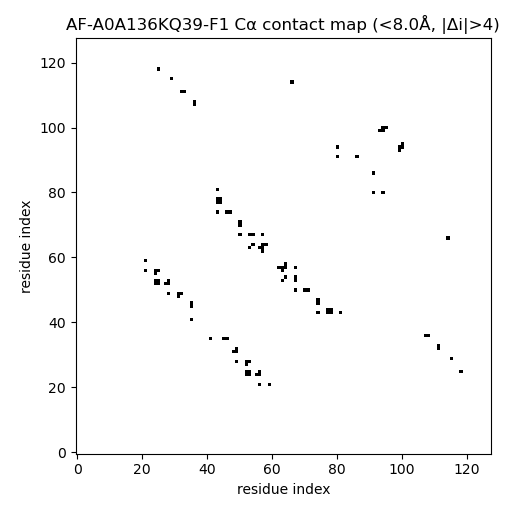 -2.080 1.00 88.44 71 ILE A O 1
ATOM 592 N N . SER A 1 72 ? -2.531 -0.382 -2.263 1.00 89.19 72 SER A N 1
ATOM 593 C CA . SER A 1 72 ? -2.937 -1.390 -3.246 1.00 89.19 72 SER A CA 1
ATOM 594 C C . SER A 1 72 ? -2.194 -1.229 -4.571 1.00 89.19 72 SER A C 1
ATOM 596 O O . SER A 1 72 ? -1.760 -2.227 -5.143 1.00 89.19 72 SER A O 1
ATOM 598 N N . VAL A 1 73 ? -2.011 0.004 -5.055 1.00 89.81 73 VAL A N 1
ATOM 599 C CA . VAL A 1 73 ? -1.227 0.270 -6.273 1.00 89.81 73 VAL A CA 1
ATOM 600 C C . VAL A 1 73 ? 0.235 -0.123 -6.065 1.00 89.81 73 VAL A C 1
ATOM 602 O O . VAL A 1 73 ? 0.809 -0.814 -6.902 1.00 89.81 73 VAL A O 1
ATOM 605 N N . LEU A 1 74 ? 0.828 0.243 -4.926 1.00 87.06 74 LEU A N 1
ATOM 606 C CA . LEU A 1 74 ? 2.200 -0.151 -4.587 1.00 87.06 74 LEU A CA 1
ATOM 607 C C . LEU A 1 74 ? 2.368 -1.667 -4.480 1.00 87.06 74 LEU A C 1
ATOM 609 O O . LEU A 1 74 ? 3.335 -2.218 -5.000 1.00 87.06 74 LEU A O 1
ATOM 613 N N . SER A 1 75 ? 1.415 -2.351 -3.848 1.00 86.88 75 SER A N 1
ATOM 614 C CA . SER A 1 75 ? 1.408 -3.811 -3.761 1.00 86.88 75 SER A CA 1
ATOM 615 C C . SER A 1 75 ? 1.297 -4.452 -5.141 1.00 86.88 75 SER A C 1
ATOM 617 O O . SER A 1 75 ? 2.002 -5.420 -5.414 1.00 86.88 75 SER A O 1
ATOM 619 N N . PHE A 1 76 ? 0.490 -3.885 -6.040 1.00 86.81 76 PHE A N 1
ATOM 620 C CA . PHE A 1 76 ? 0.388 -4.365 -7.414 1.00 86.81 76 PHE A CA 1
ATOM 621 C C . PHE A 1 76 ? 1.705 -4.203 -8.185 1.00 86.81 76 PHE A C 1
ATOM 623 O O . PHE A 1 76 ? 2.125 -5.132 -8.871 1.00 86.81 76 PHE A O 1
ATOM 630 N N . ILE A 1 77 ? 2.393 -3.067 -8.033 1.00 85.50 77 ILE A N 1
ATOM 631 C CA . ILE A 1 77 ? 3.710 -2.839 -8.651 1.00 85.50 77 ILE A CA 1
ATOM 632 C C . ILE A 1 77 ? 4.750 -3.822 -8.094 1.00 85.50 77 ILE A C 1
ATOM 634 O O . ILE A 1 77 ? 5.488 -4.435 -8.864 1.00 85.50 77 ILE A O 1
ATOM 638 N N . ASN A 1 78 ? 4.770 -4.028 -6.774 1.00 83.38 78 ASN A N 1
ATOM 639 C CA . ASN A 1 78 ? 5.641 -5.022 -6.140 1.00 83.38 78 ASN A CA 1
ATOM 640 C C . ASN A 1 78 ? 5.335 -6.443 -6.634 1.00 83.38 78 ASN A C 1
ATOM 642 O O . ASN A 1 78 ? 6.241 -7.218 -6.916 1.00 83.38 78 ASN A O 1
ATOM 646 N N . LEU A 1 79 ? 4.059 -6.792 -6.794 1.00 83.56 79 LEU A N 1
ATOM 647 C CA . LEU A 1 79 ? 3.673 -8.093 -7.330 1.00 83.56 79 LEU A CA 1
ATOM 648 C C . LEU A 1 79 ? 4.099 -8.248 -8.796 1.00 83.56 79 LEU A C 1
ATOM 650 O O . LEU A 1 79 ? 4.555 -9.323 -9.182 1.00 83.56 79 LEU A O 1
ATOM 654 N N . TYR A 1 80 ? 3.984 -7.185 -9.597 1.00 84.19 80 TYR A N 1
ATOM 655 C CA . TYR A 1 80 ? 4.432 -7.162 -10.989 1.00 84.19 80 TYR A CA 1
ATOM 656 C C . TYR A 1 80 ? 5.947 -7.393 -11.109 1.00 84.19 80 TYR A C 1
ATOM 658 O O . TYR A 1 80 ? 6.384 -8.098 -12.020 1.00 84.19 80 TYR A O 1
ATOM 666 N N . PHE A 1 81 ? 6.747 -6.882 -10.166 1.00 78.88 81 PHE A N 1
ATOM 667 C CA . PHE A 1 81 ? 8.186 -7.159 -10.114 1.00 78.88 81 PHE A CA 1
ATOM 668 C C . PHE A 1 81 ? 8.482 -8.662 -9.971 1.00 78.88 81 PHE A C 1
ATOM 670 O O . PHE A 1 81 ? 9.281 -9.207 -10.736 1.00 78.88 81 PHE A O 1
ATOM 677 N N . SER A 1 82 ? 7.762 -9.348 -9.078 1.00 77.56 82 SER A N 1
ATOM 678 C CA . SER A 1 82 ? 7.868 -10.798 -8.837 1.00 77.56 82 SER A CA 1
ATOM 679 C C . SER A 1 82 ? 7.313 -11.684 -9.949 1.00 77.56 82 SER A C 1
ATOM 681 O O . SER A 1 82 ? 7.546 -12.897 -9.961 1.00 77.56 82 SER A O 1
ATOM 683 N N . TRP A 1 83 ? 6.461 -11.133 -10.815 1.00 80.31 83 TRP A N 1
ATOM 684 C CA . TRP A 1 83 ? 5.596 -11.958 -11.647 1.00 80.31 83 TRP A CA 1
ATOM 685 C C . TRP A 1 83 ? 6.403 -12.649 -12.763 1.00 80.31 83 TRP A C 1
ATOM 687 O O . TRP A 1 83 ? 7.064 -11.968 -13.547 1.00 80.31 83 TRP A O 1
ATOM 697 N N . PRO A 1 84 ? 6.319 -13.988 -12.909 1.00 73.88 84 PRO A N 1
ATOM 698 C CA . PRO A 1 84 ? 7.045 -14.742 -13.942 1.00 73.88 84 PRO A CA 1
ATOM 699 C C . PRO A 1 84 ? 6.449 -14.651 -15.366 1.00 73.88 84 PRO A C 1
ATOM 701 O O . PRO A 1 84 ? 6.825 -15.425 -16.240 1.00 73.88 84 PRO A O 1
ATOM 704 N N . VAL A 1 85 ? 5.488 -13.760 -15.618 1.00 76.69 85 VAL A N 1
ATOM 705 C CA . VAL A 1 85 ? 4.807 -13.613 -16.920 1.00 76.69 85 VAL A CA 1
ATOM 706 C C . VAL A 1 85 ? 5.652 -12.707 -17.815 1.00 76.69 85 VAL A C 1
ATOM 708 O O . VAL A 1 85 ? 6.302 -11.813 -17.280 1.00 76.69 85 VAL A O 1
ATOM 711 N N . PRO A 1 86 ? 5.672 -12.909 -19.149 1.00 73.00 86 PRO A N 1
ATOM 712 C CA . PRO A 1 86 ? 6.402 -12.055 -20.085 1.00 73.00 86 PRO A CA 1
ATOM 713 C C . PRO A 1 86 ? 6.106 -10.577 -19.831 1.00 73.00 86 PRO A C 1
ATOM 715 O O . PRO A 1 86 ? 5.005 -10.080 -20.074 1.00 73.00 86 PRO A O 1
ATOM 718 N N . LYS A 1 87 ? 7.113 -9.896 -19.288 1.00 78.94 87 LYS A N 1
ATOM 719 C CA . LYS A 1 87 ? 7.017 -8.508 -18.862 1.00 78.94 87 LYS A CA 1
ATOM 720 C C . LYS A 1 87 ? 7.185 -7.592 -20.060 1.00 78.94 87 LYS A C 1
ATOM 722 O O . LYS A 1 87 ? 7.935 -7.875 -20.995 1.00 78.94 87 LYS A O 1
ATOM 727 N N . VAL A 1 88 ? 6.537 -6.437 -19.993 1.00 84.75 88 VAL A N 1
ATOM 728 C CA . VAL A 1 88 ? 6.820 -5.343 -20.921 1.00 84.75 88 VAL A CA 1
ATOM 729 C C . VAL A 1 88 ? 8.257 -4.875 -20.664 1.00 84.75 88 VAL A C 1
ATOM 731 O O . VAL A 1 88 ? 8.540 -4.334 -19.595 1.00 84.75 88 VAL A O 1
ATOM 734 N N . GLN A 1 89 ? 9.163 -5.087 -21.626 1.00 81.75 89 GLN A N 1
ATOM 735 C CA . GLN A 1 89 ? 10.612 -4.855 -21.467 1.00 81.75 89 GLN A CA 1
ATOM 736 C C . GLN A 1 89 ? 10.951 -3.446 -20.953 1.00 81.75 89 GLN A C 1
ATOM 738 O O . GLN A 1 89 ? 11.815 -3.285 -20.092 1.00 81.75 89 GLN A O 1
ATOM 743 N N . ALA A 1 90 ? 10.233 -2.425 -21.431 1.00 80.75 90 ALA A N 1
ATOM 744 C CA . ALA A 1 90 ? 10.427 -1.043 -20.994 1.00 80.75 90 ALA A CA 1
ATOM 745 C C . ALA A 1 90 ? 10.154 -0.851 -19.490 1.00 80.75 90 ALA A C 1
ATOM 747 O O . ALA A 1 90 ? 10.902 -0.155 -18.809 1.00 80.75 90 ALA A O 1
ATOM 748 N N . VAL A 1 91 ?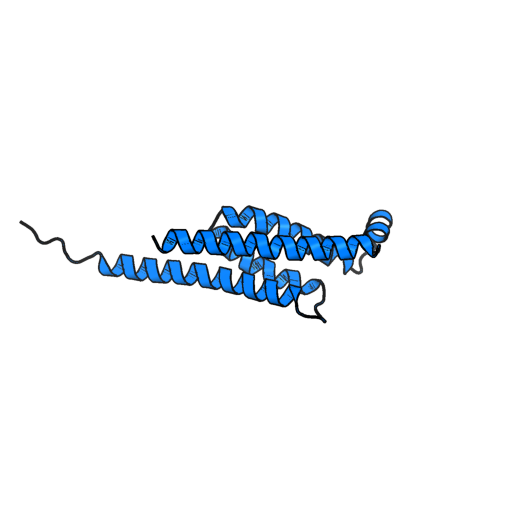 9.112 -1.497 -18.958 1.00 82.12 91 VAL A N 1
ATOM 749 C CA . VAL A 1 91 ? 8.749 -1.404 -17.535 1.00 82.12 91 VAL A CA 1
ATOM 750 C C . VAL A 1 91 ? 9.739 -2.193 -16.683 1.00 82.12 91 VAL A C 1
ATOM 752 O O . VAL A 1 91 ? 10.170 -1.713 -15.638 1.00 82.12 91 VAL A O 1
ATOM 755 N N . ASP A 1 92 ? 10.141 -3.376 -17.149 1.00 82.94 92 ASP A N 1
ATOM 756 C CA . ASP A 1 92 ? 11.071 -4.244 -16.424 1.00 82.94 92 ASP A CA 1
ATOM 757 C C . ASP A 1 92 ? 12.461 -3.607 -16.262 1.00 82.94 92 ASP A C 1
ATOM 759 O O . ASP A 1 92 ? 13.042 -3.665 -15.178 1.00 82.94 92 ASP A O 1
ATOM 763 N N . THR A 1 93 ? 12.940 -2.908 -17.299 1.00 83.69 93 THR A N 1
ATOM 764 C CA . THR A 1 93 ? 14.240 -2.215 -17.280 1.00 83.69 93 THR A CA 1
ATOM 765 C C . THR A 1 93 ? 14.259 -1.073 -16.262 1.00 83.69 93 THR A C 1
ATOM 767 O O . THR A 1 93 ? 15.247 -0.894 -15.557 1.00 83.69 93 THR A O 1
ATOM 770 N N . VAL A 1 94 ? 13.164 -0.312 -16.152 1.00 83.81 94 VAL A N 1
ATOM 771 C CA . VAL A 1 94 ? 13.041 0.793 -15.183 1.00 83.81 94 VAL A CA 1
ATOM 772 C C . VAL A 1 94 ? 12.911 0.264 -13.753 1.00 83.81 94 VAL A C 1
ATOM 774 O O . VAL A 1 94 ? 13.509 0.821 -12.830 1.00 83.81 94 VAL A O 1
ATOM 777 N N . LEU A 1 95 ? 12.156 -0.820 -13.554 1.00 80.75 95 LEU A N 1
ATOM 778 C CA . LEU A 1 95 ? 11.928 -1.404 -12.229 1.00 80.75 95 LEU A CA 1
ATOM 779 C C . LEU A 1 95 ? 13.175 -2.078 -11.641 1.00 80.75 95 LEU A C 1
ATOM 781 O O . LEU A 1 95 ? 13.358 -2.035 -10.428 1.00 80.75 95 LEU A O 1
ATOM 785 N N . HIS A 1 96 ? 14.043 -2.658 -12.474 1.00 83.88 96 HIS A N 1
ATOM 786 C CA . HIS A 1 96 ? 15.288 -3.292 -12.021 1.00 83.88 96 HIS A CA 1
ATOM 787 C C . HIS A 1 96 ? 16.430 -2.306 -11.745 1.00 83.88 96 HIS A C 1
ATOM 789 O O . HIS A 1 96 ? 17.505 -2.718 -11.305 1.00 83.88 96 HIS A O 1
ATOM 795 N N . MET A 1 97 ? 16.229 -1.002 -11.963 1.00 86.56 97 MET A N 1
ATOM 796 C CA . MET A 1 97 ? 17.234 -0.012 -11.586 1.00 86.56 97 MET A CA 1
ATOM 797 C C . MET A 1 97 ? 17.344 0.085 -10.053 1.00 86.56 97 MET A C 1
ATOM 799 O O . MET A 1 97 ? 16.324 0.222 -9.371 1.00 86.56 97 MET A O 1
ATOM 803 N N . PRO A 1 98 ? 18.566 0.108 -9.486 1.00 86.25 98 PRO A N 1
ATOM 804 C CA . PRO A 1 98 ? 18.761 0.170 -8.034 1.00 86.25 98 PRO A CA 1
ATOM 805 C C . PRO A 1 98 ? 18.153 1.440 -7.421 1.00 86.25 98 PRO A C 1
ATOM 807 O O . PRO A 1 98 ? 17.650 1.416 -6.301 1.00 86.25 98 PRO A O 1
ATOM 810 N N . VAL A 1 99 ? 18.135 2.538 -8.184 1.00 88.44 99 VAL A N 1
ATOM 811 C CA . VAL A 1 99 ? 17.512 3.807 -7.786 1.00 88.44 99 VAL A CA 1
ATOM 812 C C . VAL A 1 99 ? 16.008 3.639 -7.561 1.00 88.44 99 VAL A C 1
ATOM 814 O O . VAL A 1 99 ? 15.484 4.106 -6.553 1.00 88.44 99 VAL A O 1
ATOM 817 N N . THR A 1 100 ? 15.317 2.932 -8.457 1.00 84.75 100 THR A N 1
ATOM 818 C CA . THR A 1 100 ? 13.871 2.692 -8.373 1.00 84.75 100 THR A CA 1
ATOM 819 C C . THR A 1 100 ? 13.516 1.908 -7.111 1.00 84.75 100 THR A C 1
ATOM 821 O O . THR A 1 100 ? 12.596 2.287 -6.387 1.00 84.75 100 THR A O 1
ATOM 824 N N . LEU A 1 101 ? 14.293 0.870 -6.787 1.00 83.69 101 LEU A N 1
ATOM 825 C CA . LEU A 1 101 ? 14.105 0.066 -5.573 1.00 83.69 101 LEU A CA 1
ATOM 826 C C . LEU A 1 101 ? 14.285 0.893 -4.291 1.00 83.69 101 LEU A C 1
ATOM 828 O O . LEU A 1 101 ? 13.466 0.807 -3.374 1.00 83.69 101 LEU A O 1
ATOM 832 N N . ILE A 1 102 ? 15.322 1.733 -4.238 1.00 87.50 102 ILE A N 1
ATOM 833 C CA . ILE A 1 102 ? 15.571 2.626 -3.098 1.00 87.50 102 ILE A CA 1
ATOM 834 C C . ILE A 1 102 ? 14.424 3.634 -2.942 1.00 87.50 102 ILE A C 1
ATOM 836 O O . ILE A 1 102 ? 13.920 3.830 -1.835 1.00 87.50 102 ILE A O 1
ATOM 840 N N . MET A 1 103 ? 13.955 4.225 -4.045 1.00 88.19 103 MET A N 1
ATOM 841 C CA . MET A 1 103 ? 12.817 5.150 -4.039 1.00 88.19 103 MET A CA 1
ATOM 842 C C . MET A 1 103 ? 11.539 4.476 -3.526 1.00 88.19 103 MET A C 1
ATOM 844 O O . MET A 1 103 ? 10.861 5.039 -2.667 1.00 88.19 103 MET A O 1
ATOM 848 N N . PHE A 1 104 ? 11.233 3.251 -3.968 1.00 85.75 104 PHE A N 1
ATOM 849 C CA . PHE A 1 104 ? 10.090 2.490 -3.452 1.00 85.75 104 PHE A CA 1
ATOM 850 C C . PHE A 1 104 ? 10.207 2.188 -1.954 1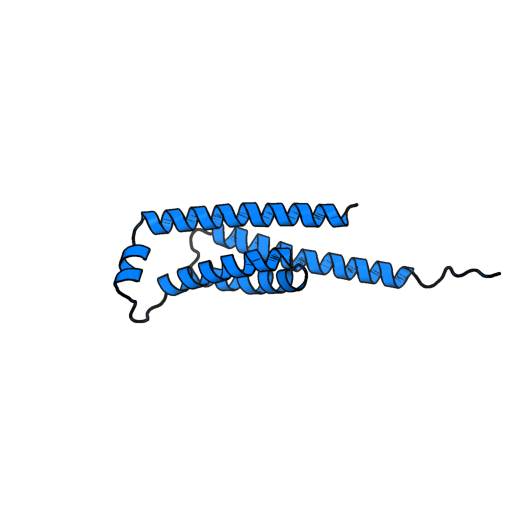.00 85.75 104 PHE A C 1
ATOM 852 O O . PHE A 1 104 ? 9.203 2.249 -1.241 1.00 85.75 104 PHE A O 1
ATOM 859 N N . SER A 1 105 ? 11.411 1.900 -1.456 1.00 85.75 105 SER A N 1
ATOM 860 C CA . SER A 1 105 ? 11.644 1.700 -0.021 1.00 85.75 105 SER A CA 1
ATOM 861 C C . SER A 1 105 ? 11.343 2.972 0.780 1.00 85.75 105 SER A C 1
ATOM 863 O O . SER A 1 105 ? 10.552 2.937 1.727 1.00 85.75 105 SER A O 1
ATOM 865 N N . TYR A 1 106 ? 11.863 4.125 0.343 1.00 90.06 106 TYR A N 1
ATOM 866 C CA . TYR A 1 106 ? 11.565 5.413 0.978 1.00 90.06 106 TYR A CA 1
ATOM 867 C C . TYR A 1 106 ? 10.075 5.761 0.942 1.00 90.06 106 TYR A C 1
ATOM 869 O O . TYR A 1 106 ? 9.539 6.228 1.947 1.00 90.06 106 TYR A O 1
ATOM 877 N N . ILE A 1 107 ? 9.392 5.495 -0.177 1.00 89.75 107 ILE A N 1
ATOM 878 C CA . ILE A 1 107 ? 7.944 5.708 -0.301 1.00 89.75 107 ILE A CA 1
ATOM 879 C C . ILE A 1 107 ? 7.183 4.848 0.716 1.00 89.75 107 ILE A C 1
ATOM 881 O O . ILE A 1 107 ? 6.298 5.360 1.396 1.00 89.75 107 ILE A O 1
ATOM 885 N N . ASN A 1 108 ? 7.535 3.568 0.875 1.00 88.25 108 ASN A N 1
ATOM 886 C CA . ASN A 1 108 ? 6.877 2.693 1.851 1.00 88.25 108 ASN A CA 1
ATOM 887 C C . ASN A 1 108 ? 7.109 3.153 3.298 1.00 88.25 108 ASN A C 1
ATOM 889 O O . ASN A 1 108 ? 6.171 3.172 4.095 1.00 88.25 108 ASN A O 1
ATOM 893 N N . ILE A 1 109 ? 8.329 3.576 3.637 1.00 89.56 109 ILE A N 1
ATOM 894 C CA . ILE A 1 109 ? 8.634 4.118 4.968 1.00 89.56 109 ILE A CA 1
ATOM 895 C C . ILE A 1 109 ? 7.834 5.403 5.218 1.00 89.56 109 ILE A C 1
ATOM 897 O O . ILE A 1 109 ? 7.230 5.562 6.279 1.00 89.56 109 ILE A O 1
ATOM 901 N N . TYR A 1 110 ? 7.788 6.308 4.238 1.00 92.12 110 TYR A N 1
ATOM 902 C CA . TYR A 1 110 ? 7.009 7.541 4.335 1.00 92.12 110 TYR A CA 1
ATOM 903 C C . TYR A 1 110 ? 5.522 7.248 4.578 1.00 92.12 110 TYR A C 1
ATOM 905 O O . TYR A 1 110 ? 4.935 7.787 5.517 1.00 92.12 110 TYR A O 1
ATOM 913 N N . LEU A 1 111 ? 4.938 6.329 3.803 1.00 88.75 111 LEU A N 1
ATOM 914 C CA . LEU A 1 111 ? 3.544 5.909 3.960 1.00 88.75 111 LEU A CA 1
ATOM 915 C C . LEU A 1 111 ? 3.259 5.308 5.335 1.00 88.75 111 LEU A C 1
ATOM 917 O O . LEU A 1 111 ? 2.206 5.585 5.910 1.00 88.75 111 LEU A O 1
ATOM 921 N N . PHE A 1 112 ? 4.190 4.530 5.887 1.00 89.69 112 PHE A N 1
ATOM 922 C CA . PHE A 1 112 ? 4.059 3.984 7.235 1.00 89.69 112 PHE A CA 1
ATOM 923 C C . PHE A 1 112 ? 3.940 5.082 8.288 1.00 89.69 112 PHE A C 1
ATOM 925 O O . PHE A 1 112 ? 3.018 5.048 9.105 1.00 89.69 112 PHE A O 1
ATOM 932 N N . PHE A 1 113 ? 4.809 6.092 8.243 1.00 90.50 113 PHE A N 1
ATOM 933 C CA . PHE A 1 113 ? 4.743 7.198 9.196 1.00 90.50 113 PHE A CA 1
ATOM 934 C C . PHE A 1 113 ? 3.478 8.039 9.030 1.00 90.50 113 PHE A C 1
ATOM 936 O O . PHE A 1 113 ? 2.851 8.390 10.032 1.00 90.50 113 PHE A O 1
ATOM 943 N N . THR A 1 114 ? 3.059 8.335 7.798 1.00 89.56 114 THR A N 1
ATOM 944 C CA . THR A 1 114 ? 1.834 9.116 7.577 1.00 89.56 114 THR A CA 1
ATOM 945 C C . THR A 1 114 ? 0.594 8.359 8.046 1.00 89.56 114 THR A C 1
ATOM 947 O O . THR A 1 114 ? -0.235 8.923 8.759 1.00 89.56 114 THR A O 1
ATOM 950 N N . CYS A 1 115 ? 0.500 7.064 7.740 1.00 85.50 115 CYS A N 1
ATOM 951 C CA . CYS A 1 115 ? -0.608 6.227 8.191 1.00 85.50 115 CYS A CA 1
ATOM 952 C C . CYS A 1 115 ? -0.599 6.044 9.722 1.00 85.50 115 CYS A C 1
ATOM 954 O O . CYS A 1 115 ? -1.645 6.089 10.372 1.00 85.50 115 CYS A O 1
ATOM 956 N N . SER A 1 116 ? 0.580 5.925 10.340 1.00 86.62 116 SER A N 1
ATOM 957 C CA . SER A 1 116 ? 0.707 5.892 11.802 1.00 86.62 116 SER A CA 1
ATOM 958 C C . SER A 1 116 ? 0.298 7.208 12.466 1.00 86.62 116 SER A C 1
ATOM 960 O O . SER A 1 116 ? -0.225 7.181 13.579 1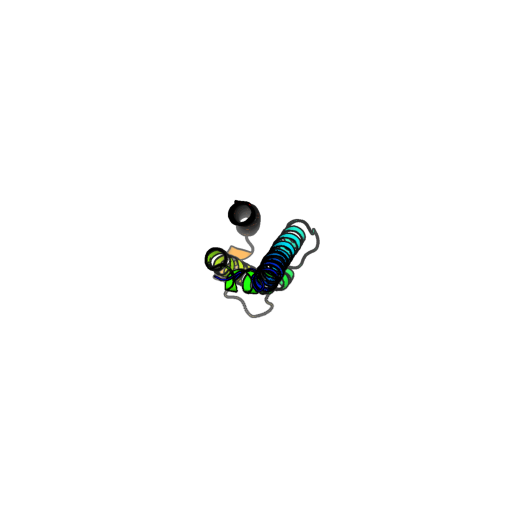.00 86.62 116 SER A O 1
ATOM 962 N N . LYS A 1 117 ? 0.528 8.357 11.824 1.00 88.12 117 LYS A N 1
ATOM 963 C CA . LYS A 1 117 ? 0.089 9.651 12.355 1.00 88.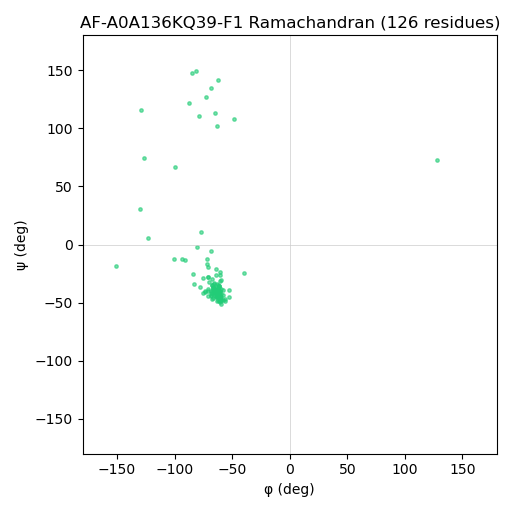12 117 LYS A CA 1
ATOM 964 C C . LYS A 1 117 ? -1.433 9.760 12.346 1.00 88.12 117 LYS A C 1
ATOM 966 O O . LYS A 1 117 ? -2.020 10.103 13.367 1.00 88.12 117 LYS A O 1
ATOM 971 N N . GLU A 1 118 ? -2.071 9.402 11.236 1.00 85.38 118 GLU A N 1
ATOM 972 C CA . GLU A 1 118 ? -3.535 9.422 11.162 1.00 85.38 118 GLU A CA 1
ATOM 973 C C . GLU A 1 118 ? -4.176 8.474 12.179 1.00 85.38 118 GLU A C 1
ATOM 975 O O . GLU A 1 118 ? -5.180 8.820 12.797 1.00 85.38 118 GLU A O 1
ATOM 980 N N . ALA A 1 119 ? -3.550 7.321 12.433 1.00 77.38 119 ALA A N 1
ATOM 981 C CA . ALA A 1 119 ? -3.953 6.412 13.504 1.00 77.38 119 ALA A CA 1
ATOM 982 C C . ALA A 1 119 ? -4.061 7.106 14.864 1.00 77.38 119 ALA A C 1
ATOM 984 O O . ALA A 1 119 ? -5.003 6.889 15.625 1.00 77.38 119 ALA A O 1
ATOM 985 N N . HIS A 1 120 ? -3.053 7.916 15.176 1.00 80.81 120 HIS A N 1
ATOM 986 C CA . HIS A 1 120 ? -2.961 8.619 16.439 1.00 80.81 120 HIS A CA 1
ATOM 987 C C . HIS A 1 120 ? -4.039 9.704 16.542 1.00 80.81 120 HIS A C 1
ATOM 989 O O . HIS A 1 120 ? -4.696 9.817 17.576 1.00 80.81 120 HIS A O 1
ATOM 995 N N . ASP A 1 121 ? -4.281 10.442 15.458 1.00 83.81 121 ASP A N 1
ATOM 996 C CA . ASP A 1 121 ? -5.321 11.476 15.411 1.00 83.81 121 ASP A CA 1
ATOM 997 C C . ASP A 1 121 ? -6.723 10.875 15.601 1.00 83.81 121 ASP A C 1
ATOM 999 O O . ASP A 1 121 ? -7.543 11.413 16.348 1.00 83.81 121 ASP A O 1
ATOM 1003 N N . ILE A 1 122 ? -6.973 9.706 15.006 1.00 77.88 122 ILE A N 1
ATOM 1004 C CA . ILE A 1 122 ? -8.205 8.936 15.207 1.00 77.88 122 ILE A CA 1
ATOM 1005 C C . ILE A 1 122 ? -8.371 8.551 16.681 1.00 77.88 122 ILE A C 1
ATOM 1007 O O . ILE A 1 122 ? -9.446 8.736 17.243 1.00 77.88 122 ILE A O 1
ATOM 1011 N N . LEU A 1 123 ? -7.323 8.029 17.326 1.00 73.44 123 LEU A N 1
ATOM 1012 C CA . LEU A 1 123 ? -7.379 7.639 18.740 1.00 73.44 123 LEU A CA 1
ATOM 1013 C C . LEU A 1 123 ? -7.679 8.828 19.662 1.00 73.44 123 LEU A C 1
ATOM 1015 O O . LEU A 1 123 ? -8.403 8.671 20.646 1.00 73.44 123 LEU A O 1
ATOM 1019 N N . LEU A 1 124 ? -7.163 10.017 19.339 1.00 77.62 124 LEU A N 1
ATOM 1020 C CA . LEU A 1 124 ? -7.442 11.233 20.101 1.00 77.62 124 LEU A CA 1
ATOM 1021 C C . LEU A 1 124 ? -8.902 11.690 19.980 1.00 77.62 124 LEU A C 1
ATOM 1023 O O . LEU A 1 124 ? -9.455 12.162 20.971 1.00 77.62 124 LEU A O 1
ATOM 1027 N N . GLN A 1 125 ? -9.546 11.509 18.821 1.00 75.38 125 GLN A N 1
ATOM 1028 C CA . GLN A 1 125 ? -10.961 11.869 18.643 1.00 75.38 125 GLN A CA 1
ATOM 1029 C C . GLN A 1 125 ? -11.923 11.053 19.513 1.00 75.38 125 GLN A C 1
ATOM 1031 O O . GLN A 1 125 ? -12.997 11.548 19.827 1.00 75.38 125 GLN A O 1
ATOM 1036 N N . PHE A 1 126 ? -11.560 9.830 19.908 1.00 65.75 126 PHE A N 1
ATOM 1037 C CA . PHE A 1 126 ? -12.399 8.988 20.772 1.00 65.75 126 PHE A CA 1
ATOM 1038 C C . PHE A 1 126 ? -12.119 9.165 22.270 1.00 65.75 126 PHE A C 1
ATOM 1040 O O . PHE A 1 126 ? -12.879 8.660 23.096 1.00 65.75 126 PHE A O 1
ATOM 1047 N N . LYS A 1 127 ? -11.008 9.821 22.631 1.00 61.53 127 LYS A N 1
ATOM 1048 C CA . LYS A 1 127 ? -10.637 10.065 24.032 1.00 61.53 127 LYS A CA 1
ATOM 1049 C C . LYS A 1 127 ? -11.324 11.308 24.618 1.00 61.53 127 LYS A C 1
ATOM 1051 O O . LYS A 1 127 ? -11.472 11.371 25.837 1.00 61.53 127 LYS A O 1
ATOM 1056 N N . ASN A 1 128 ? -11.706 12.262 23.767 1.00 49.59 128 ASN A N 1
ATOM 1057 C CA . ASN A 1 128 ? -12.470 13.466 24.117 1.00 49.59 128 ASN A CA 1
ATOM 1058 C C . ASN A 1 128 ? -13.967 13.254 23.890 1.00 49.59 128 ASN A C 1
ATOM 1060 O O . ASN A 1 128 ? -14.747 13.868 24.648 1.00 49.59 128 ASN A O 1
#

Mean predicted aligned error: 9.95 Å

Secondary structure (DSSP, 8-state):
-----SSSHHHHHHHHHHHHHHHHHHHHHHHHHHHHHH-TT--GGGHHHHHHHHHHHHHH-HHHHHHHHHHHHHHHHHHHHH--S---HHHHHHHTSHHHHHHHHHHHHHHHHHHHHHHHHHHHHHH-

Foldseek 3Di:
DDDPDDPCPVVVVVVVVVVVVLVVLLVQLLVLLVCQLPVPDDQLVSLVVNLVSLVSNCVVPVVSVVVSVVSVVLSVLSVLQVDPPPDDPVSNVVCPDPVNVVVSSVVSVVSSVVSVVVSVVVVVVVVD